Protein AF-A0A1X7SM35-F1 (afdb_monomer)

Foldseek 3Di:
DVVLVVLLVVVCVVPNDDDDDDPPPQVVLVSSLVSQQVVVCCVVPNDPDDQDDDDDDPVSNVVSCVVSPGPVNDDDDDDGDDPD

pLDDT: mean 82.32, std 11.41, range [49.72, 93.25]

Radius of gyration: 12.99 Å; Cα contacts (8 Å, |Δi|>4): 45; chains: 1; bounding box: 32×28×34 Å

InterPro domains:
  IPR046815 P2X purinoreceptor 7, intracellular domain [PF20478] (29-79)

Organism: Amphimedon queenslandica (NCBI:txid400682)

Sequence (84 aa):
MWVLQTAYFNYRQQYGPYTAPINVTIIDKRKYRYTAYRQLSRWCWGWLGRVLRVVLPSCAVNKLRLTFSDPSNTYTGFKYPTID

Mean predicted aligned error: 6.36 Å

Nearest PDB structures (foldseek):
  8trk-assembl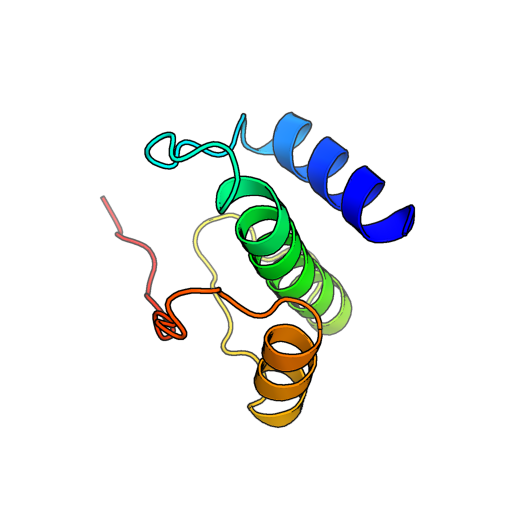y1_A  TM=7.362E-01  e=1.041E-01  Rattus
  8v4s-assembly1_A  TM=7.405E-01  e=2.326E-01  Rattus

Solvent-accessible surface area (backbone atoms only — not comparable to full-atom values): 5512 Å² total; per-residue (Å²): 130,59,67,63,54,52,52,42,52,56,46,31,76,77,72,44,76,88,89,64,88,86,52,81,82,62,51,63,39,54,54,46,40,56,44,49,56,52,49,53,49,35,70,78,67,44,86,58,76,89,66,61,80,80,88,76,59,67,70,60,53,51,53,46,41,71,76,35,57,54,96,80,72,74,77,83,75,93,74,82,65,83,87,129

Secondary structure (DSSP, 8-state):
--HHHHHHHHHHHHH--------TTTHHHHHHHHHHHHHHHHHHH---TTT---PPPHHHHHHHHHHS--TT-------PPP--

Structure (mmCIF, N/CA/C/O backbone):
data_AF-A0A1X7SM35-F1
#
_entry.id   AF-A0A1X7SM35-F1
#
loop_
_atom_site.group_PDB
_atom_site.id
_atom_site.type_symbol
_atom_site.label_atom_id
_atom_site.label_alt_id
_atom_site.label_comp_id
_atom_site.label_asym_id
_atom_site.label_entity_id
_atom_site.label_seq_id
_atom_site.pdbx_PDB_ins_code
_atom_site.Cartn_x
_atom_site.Cartn_y
_atom_site.Cartn_z
_atom_site.occupancy
_atom_site.B_iso_or_equiv
_atom_site.auth_seq_id
_atom_site.auth_comp_id
_atom_site.auth_asym_id
_atom_site.auth_atom_id
_atom_site.pdbx_PDB_model_num
ATOM 1 N N . MET A 1 1 ? 8.648 6.259 -12.593 1.00 59.09 1 MET A N 1
ATOM 2 C CA . MET A 1 1 ? 8.176 5.647 -11.329 1.00 59.09 1 MET A CA 1
ATOM 3 C C . MET A 1 1 ? 8.139 6.694 -10.204 1.00 59.09 1 MET A C 1
ATOM 5 O O . MET A 1 1 ? 8.681 6.470 -9.137 1.00 59.09 1 MET A O 1
ATOM 9 N N . TRP A 1 2 ? 7.501 7.850 -10.425 1.00 77.38 2 TRP A N 1
ATOM 10 C CA . TRP A 1 2 ? 7.580 8.991 -9.493 1.00 77.38 2 TRP A CA 1
ATOM 11 C C . TRP A 1 2 ? 6.419 9.028 -8.488 1.00 77.38 2 TRP A C 1
ATOM 13 O O . TRP A 1 2 ? 6.605 9.368 -7.326 1.00 77.38 2 TRP A O 1
ATOM 23 N N . VAL A 1 3 ? 5.233 8.566 -8.898 1.00 86.25 3 VAL A N 1
ATOM 24 C CA . VAL A 1 3 ? 4.002 8.636 -8.089 1.00 86.25 3 VAL A CA 1
ATOM 25 C C . VAL A 1 3 ? 4.110 7.853 -6.777 1.00 86.25 3 VAL A C 1
ATOM 27 O O . VAL A 1 3 ? 3.800 8.382 -5.712 1.00 86.25 3 VAL A O 1
ATOM 30 N N . LEU A 1 4 ? 4.586 6.603 -6.820 1.00 86.06 4 LEU A N 1
ATOM 31 C CA . LEU A 1 4 ? 4.729 5.778 -5.611 1.00 86.06 4 LEU A CA 1
ATOM 32 C C . LEU A 1 4 ? 5.823 6.289 -4.674 1.00 86.06 4 LEU A C 1
ATOM 34 O O . LEU A 1 4 ? 5.712 6.128 -3.461 1.00 86.06 4 LEU A O 1
ATOM 38 N N . GLN A 1 5 ? 6.858 6.924 -5.221 1.00 87.25 5 GLN A N 1
ATOM 39 C CA . GLN A 1 5 ? 7.912 7.543 -4.429 1.00 87.25 5 GLN A CA 1
ATOM 40 C C . GLN A 1 5 ? 7.372 8.754 -3.663 1.00 87.25 5 GLN A C 1
ATOM 42 O O . GLN A 1 5 ? 7.551 8.835 -2.449 1.00 87.25 5 GLN A O 1
ATOM 47 N N . THR A 1 6 ? 6.610 9.623 -4.328 1.00 90.25 6 THR A N 1
ATOM 48 C CA . THR A 1 6 ? 5.917 10.745 -3.683 1.00 90.25 6 THR A CA 1
ATOM 49 C C . THR A 1 6 ? 4.895 10.269 -2.649 1.00 90.25 6 THR A C 1
ATOM 51 O O . THR A 1 6 ? 4.847 10.793 -1.536 1.00 90.25 6 THR A O 1
ATOM 54 N N . ALA A 1 7 ? 4.100 9.240 -2.963 1.00 89.31 7 ALA A N 1
ATOM 55 C CA . ALA A 1 7 ? 3.141 8.663 -2.019 1.00 89.31 7 ALA A CA 1
ATOM 56 C C . ALA A 1 7 ? 3.836 8.092 -0.769 1.00 89.31 7 ALA A C 1
ATOM 58 O O . ALA A 1 7 ? 3.346 8.259 0.349 1.00 89.31 7 ALA A O 1
ATOM 59 N N . TYR A 1 8 ? 5.005 7.473 -0.944 1.00 88.75 8 TYR A N 1
ATOM 60 C CA . TYR A 1 8 ? 5.813 6.966 0.161 1.00 88.75 8 TYR A CA 1
ATOM 61 C C . TYR A 1 8 ? 6.376 8.093 1.035 1.00 88.75 8 TYR A C 1
ATOM 63 O O . TYR A 1 8 ? 6.327 7.991 2.259 1.00 88.75 8 TYR A O 1
ATOM 71 N N . PHE A 1 9 ? 6.863 9.188 0.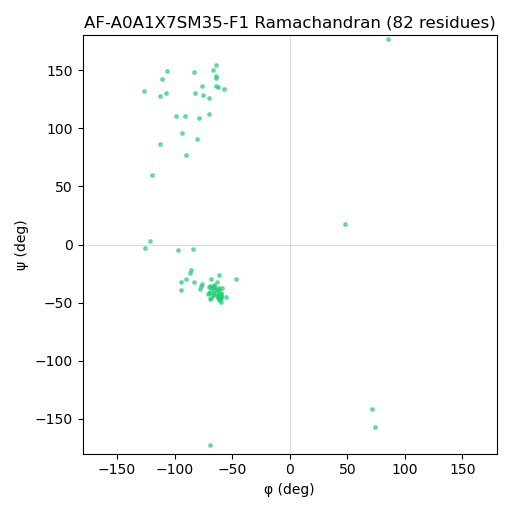443 1.00 88.81 9 PHE A N 1
ATOM 72 C CA . PHE A 1 9 ? 7.327 10.344 1.217 1.00 88.81 9 PHE A CA 1
ATOM 73 C C . PHE A 1 9 ? 6.202 10.979 2.041 1.00 88.81 9 PHE A C 1
ATOM 75 O O . PHE A 1 9 ? 6.386 11.201 3.237 1.00 88.81 9 PHE A O 1
ATOM 82 N N . ASN A 1 10 ? 5.017 11.155 1.452 1.00 89.12 10 ASN A N 1
ATOM 83 C CA . ASN A 1 10 ? 3.832 11.621 2.179 1.00 89.12 10 ASN A CA 1
ATOM 84 C C . ASN A 1 10 ? 3.448 10.673 3.328 1.00 89.12 10 ASN A C 1
ATOM 86 O O . ASN A 1 10 ? 3.135 11.112 4.433 1.00 89.12 10 ASN A O 1
ATOM 90 N N . TYR A 1 11 ? 3.494 9.357 3.094 1.00 87.56 11 TYR A N 1
ATOM 91 C CA . TYR A 1 11 ? 3.258 8.369 4.149 1.00 87.56 11 TYR A CA 1
ATOM 92 C C . TYR A 1 11 ? 4.267 8.511 5.294 1.00 87.56 11 TYR A C 1
ATOM 94 O O . TYR A 1 11 ? 3.871 8.538 6.457 1.00 87.56 11 TYR A O 1
ATOM 102 N N . ARG A 1 12 ? 5.558 8.652 4.976 1.00 87.69 12 ARG A N 1
ATOM 103 C CA . ARG A 1 12 ? 6.615 8.797 5.983 1.00 87.69 12 ARG A CA 1
ATOM 104 C C . ARG A 1 12 ? 6.455 10.038 6.847 1.00 87.69 12 ARG A C 1
ATOM 106 O O . ARG A 1 12 ? 6.732 9.967 8.037 1.00 87.69 12 ARG A O 1
ATOM 113 N N . GLN A 1 13 ? 6.012 11.150 6.270 1.00 88.62 13 GLN A N 1
ATOM 114 C CA . GLN A 1 13 ? 5.745 12.372 7.032 1.00 88.62 13 GLN A CA 1
ATOM 115 C C . GLN A 1 13 ? 4.596 12.179 8.033 1.00 88.62 13 GLN A C 1
ATOM 117 O O . GLN A 1 13 ? 4.667 12.675 9.149 1.00 88.62 13 GLN A O 1
ATOM 122 N N . GLN A 1 14 ? 3.559 11.420 7.663 1.00 85.44 14 GLN A N 1
ATOM 123 C CA . GLN A 1 14 ? 2.369 11.210 8.500 1.00 85.44 14 GLN A CA 1
ATOM 124 C C . GLN A 1 14 ? 2.527 10.106 9.562 1.00 85.44 14 GLN A C 1
ATOM 126 O O . GLN A 1 14 ? 1.881 10.153 10.611 1.00 85.44 14 GLN A O 1
ATOM 131 N N . TYR A 1 15 ? 3.316 9.066 9.277 1.00 81.62 15 TYR A N 1
ATOM 132 C CA . TYR A 1 15 ? 3.377 7.847 10.099 1.00 81.62 15 TYR A CA 1
ATOM 133 C C . TYR A 1 15 ? 4.788 7.472 10.558 1.00 81.62 15 TYR A C 1
ATOM 135 O O . TYR A 1 15 ? 4.934 6.508 11.304 1.00 81.62 15 TYR A O 1
ATOM 143 N N . GLY A 1 16 ? 5.813 8.218 10.143 1.00 82.62 16 GLY A N 1
ATOM 144 C CA . GLY A 1 16 ? 7.209 7.896 10.414 1.00 82.62 16 GLY A CA 1
ATOM 145 C C . GLY A 1 16 ? 7.823 6.917 9.399 1.00 82.62 16 GLY A C 1
ATOM 146 O O . GLY A 1 16 ? 7.168 6.471 8.449 1.00 82.62 16 GLY A O 1
ATOM 147 N N . PRO A 1 17 ? 9.126 6.614 9.536 1.00 73.62 17 PRO A N 1
ATOM 148 C CA . PRO A 1 17 ? 9.828 5.699 8.644 1.00 73.62 17 PRO A CA 1
ATOM 149 C C . PRO A 1 17 ? 9.323 4.255 8.784 1.00 73.62 17 PRO A C 1
ATOM 151 O O . PRO A 1 17 ? 8.897 3.821 9.850 1.00 73.62 17 PRO A O 1
ATOM 154 N N . TYR A 1 18 ? 9.403 3.488 7.694 1.00 66.38 18 TYR A N 1
ATOM 155 C CA . TYR A 1 18 ? 9.101 2.057 7.714 1.00 66.38 18 TYR A CA 1
ATOM 156 C C . TYR A 1 18 ? 10.191 1.295 8.485 1.00 66.38 18 TYR A C 1
ATOM 158 O O . TYR A 1 18 ? 11.328 1.215 8.023 1.00 66.38 18 TYR A O 1
ATOM 166 N N . THR A 1 19 ? 9.846 0.734 9.644 1.00 63.75 19 THR A N 1
ATOM 167 C CA . THR A 1 19 ? 10.733 -0.069 10.498 1.00 63.75 19 THR A CA 1
ATOM 168 C C . THR A 1 19 ? 10.640 -1.550 10.120 1.00 63.75 19 THR A C 1
ATOM 170 O O . THR A 1 19 ? 9.962 -2.341 10.768 1.00 63.75 19 THR A O 1
ATOM 173 N N . ALA A 1 20 ? 11.288 -1.948 9.026 1.00 61.03 20 ALA A N 1
ATOM 174 C CA . ALA A 1 20 ? 11.508 -3.366 8.732 1.00 61.03 20 ALA A CA 1
ATOM 175 C C . ALA A 1 20 ? 12.974 -3.749 8.959 1.00 61.03 20 ALA A C 1
ATOM 177 O O . ALA A 1 20 ? 13.848 -2.904 8.750 1.00 61.03 20 ALA A O 1
ATOM 178 N N . PRO A 1 21 ? 13.250 -5.010 9.347 1.00 55.47 21 PRO A N 1
ATOM 179 C CA . PRO A 1 21 ? 14.613 -5.501 9.501 1.00 55.47 21 PRO A CA 1
ATOM 180 C C . PRO A 1 21 ? 15.397 -5.332 8.193 1.00 55.47 21 PRO A C 1
ATOM 182 O O . PRO A 1 21 ? 14.898 -5.597 7.094 1.00 55.47 21 PRO A O 1
ATOM 185 N N . ILE A 1 22 ? 16.610 -4.805 8.339 1.00 49.72 22 ILE A N 1
ATOM 186 C CA . ILE A 1 22 ? 17.415 -4.202 7.279 1.00 49.72 22 ILE A CA 1
ATOM 187 C C . ILE A 1 22 ? 18.122 -5.299 6.472 1.00 49.72 22 ILE A C 1
ATOM 189 O O . ILE A 1 22 ? 19.246 -5.670 6.774 1.00 49.72 22 ILE A O 1
ATOM 193 N N . ASN A 1 23 ? 17.478 -5.780 5.406 1.00 57.00 23 ASN A N 1
ATOM 194 C CA . ASN A 1 23 ? 18.148 -6.480 4.303 1.00 57.00 23 ASN A CA 1
ATOM 195 C C . ASN A 1 23 ? 18.044 -5.597 3.050 1.00 57.00 23 ASN A C 1
ATOM 197 O O . ASN A 1 23 ? 17.084 -5.692 2.284 1.00 57.00 23 ASN A O 1
ATOM 201 N N . VAL A 1 24 ? 19.007 -4.682 2.903 1.00 54.53 24 VAL A N 1
ATOM 202 C CA . VAL A 1 24 ? 18.986 -3.432 2.108 1.00 54.53 24 VAL A CA 1
ATOM 203 C C . VAL A 1 24 ? 18.449 -3.552 0.668 1.00 54.53 24 VAL A C 1
ATOM 205 O O . VAL A 1 24 ? 17.815 -2.619 0.185 1.00 54.53 24 VAL A O 1
ATOM 208 N N . THR A 1 25 ? 18.587 -4.697 -0.002 1.00 51.97 25 THR A N 1
ATOM 209 C CA . THR A 1 25 ? 18.138 -4.904 -1.396 1.00 51.97 25 THR A CA 1
ATOM 210 C C . THR A 1 25 ? 16.670 -5.337 -1.546 1.00 51.97 25 THR A C 1
ATOM 212 O O . THR A 1 25 ? 16.042 -5.064 -2.568 1.00 51.97 25 THR A O 1
ATOM 215 N N . ILE A 1 26 ? 16.073 -5.965 -0.527 1.00 54.75 26 ILE A N 1
ATOM 216 C CA . ILE A 1 26 ? 14.669 -6.438 -0.536 1.00 54.75 26 ILE A CA 1
ATOM 217 C C . ILE A 1 26 ? 13.704 -5.310 -0.113 1.00 54.75 26 ILE A C 1
ATOM 219 O O . ILE A 1 26 ? 12.516 -5.305 -0.459 1.00 54.75 26 ILE A O 1
ATOM 223 N N . ILE A 1 27 ? 14.224 -4.308 0.603 1.00 58.81 27 ILE A N 1
ATOM 224 C CA . ILE A 1 27 ? 13.461 -3.206 1.210 1.00 58.81 27 ILE A CA 1
ATOM 225 C C . ILE A 1 27 ? 12.760 -2.345 0.149 1.00 58.81 27 ILE A C 1
ATOM 227 O O . ILE A 1 27 ? 11.644 -1.867 0.384 1.00 58.81 27 ILE A O 1
ATOM 231 N N . ASP A 1 28 ? 13.355 -2.195 -1.038 1.00 65.31 28 ASP A N 1
ATOM 232 C CA . ASP A 1 28 ? 12.864 -1.257 -2.045 1.00 65.31 28 ASP A CA 1
ATOM 233 C C . ASP A 1 28 ? 11.533 -1.669 -2.668 1.00 65.31 28 ASP A C 1
ATOM 235 O O . ASP A 1 28 ? 10.609 -0.863 -2.732 1.00 65.31 28 ASP A O 1
ATOM 239 N N . LYS A 1 29 ? 11.357 -2.925 -3.076 1.00 78.25 29 LYS A N 1
ATOM 240 C CA . LYS A 1 29 ? 10.090 -3.346 -3.703 1.00 78.25 29 LYS A CA 1
ATOM 241 C C . LYS A 1 29 ? 8.981 -3.521 -2.670 1.00 78.25 29 LYS A C 1
ATOM 243 O O . LYS A 1 29 ? 7.824 -3.187 -2.931 1.00 78.25 29 LYS A O 1
ATOM 248 N N . ARG A 1 30 ? 9.332 -3.977 -1.463 1.00 81.69 30 ARG A N 1
ATOM 249 C CA . ARG A 1 30 ? 8.373 -4.219 -0.380 1.00 81.69 30 ARG A CA 1
ATOM 250 C C . ARG A 1 30 ? 7.717 -2.924 0.112 1.00 81.69 30 ARG A C 1
ATOM 252 O O . ARG A 1 30 ? 6.493 -2.896 0.252 1.00 81.69 30 ARG A O 1
ATOM 259 N N . LYS A 1 31 ? 8.484 -1.840 0.301 1.00 84.31 31 LYS A N 1
ATOM 260 C CA . LYS A 1 31 ? 7.928 -0.530 0.702 1.00 84.31 31 LYS A CA 1
ATOM 261 C C . LYS A 1 31 ? 6.975 0.039 -0.357 1.00 84.31 31 LYS A C 1
ATOM 263 O O . LYS A 1 31 ? 5.900 0.532 -0.007 1.00 84.31 31 LYS A O 1
ATOM 268 N N . TYR A 1 32 ? 7.305 -0.093 -1.646 1.00 87.06 32 TYR A N 1
ATOM 269 C CA . TYR A 1 32 ? 6.432 0.377 -2.725 1.00 87.06 32 TYR A CA 1
ATOM 270 C C . TYR A 1 32 ? 5.170 -0.471 -2.854 1.00 87.06 32 TYR A C 1
ATOM 272 O O . TYR A 1 32 ? 4.097 0.090 -3.052 1.00 87.06 32 TYR A O 1
ATOM 280 N N . ARG A 1 33 ? 5.256 -1.789 -2.636 1.00 88.94 33 ARG A N 1
ATOM 281 C CA . ARG A 1 33 ? 4.090 -2.682 -2.612 1.00 88.94 33 ARG A CA 1
ATOM 282 C C . ARG A 1 33 ? 3.085 -2.289 -1.526 1.00 88.94 33 ARG A C 1
ATOM 284 O O . ARG A 1 33 ? 1.903 -2.137 -1.819 1.00 88.94 33 ARG A O 1
ATOM 291 N N . TYR A 1 34 ? 3.543 -2.070 -0.291 1.00 87.75 34 TYR A N 1
ATOM 292 C CA . TYR A 1 34 ? 2.653 -1.621 0.790 1.00 87.75 34 TYR A CA 1
ATOM 293 C C . TYR A 1 34 ? 2.101 -0.215 0.547 1.00 87.75 34 TYR A C 1
ATOM 295 O O . TYR A 1 34 ? 0.919 0.027 0.790 1.00 87.75 34 TYR A O 1
ATOM 303 N N . THR A 1 35 ? 2.922 0.693 0.015 1.00 90.88 35 THR A N 1
ATOM 304 C CA . THR A 1 35 ? 2.462 2.030 -0.390 1.00 90.88 35 THR A CA 1
ATOM 305 C C . THR A 1 35 ? 1.372 1.936 -1.459 1.00 90.88 35 THR A C 1
ATOM 307 O O . THR A 1 35 ? 0.366 2.630 -1.363 1.00 90.88 35 THR A O 1
ATOM 310 N N . ALA A 1 36 ? 1.520 1.039 -2.436 1.00 91.75 36 ALA A N 1
ATOM 311 C CA . ALA A 1 36 ? 0.545 0.837 -3.500 1.00 91.75 36 ALA A CA 1
ATOM 312 C C . ALA A 1 36 ? -0.781 0.263 -2.980 1.00 91.75 36 ALA A C 1
ATOM 314 O O . ALA A 1 36 ? -1.838 0.783 -3.335 1.00 91.75 36 ALA A O 1
ATOM 315 N N . TYR A 1 37 ? -0.742 -0.737 -2.087 1.00 91.75 37 TYR A N 1
ATOM 316 C CA . TYR A 1 37 ? -1.951 -1.243 -1.423 1.00 91.75 37 TYR A CA 1
ATOM 317 C C . TYR A 1 37 ? -2.712 -0.122 -0.719 1.00 91.75 37 TYR A C 1
ATOM 319 O O . TYR A 1 37 ? -3.925 0.011 -0.864 1.00 91.75 37 TYR A O 1
ATOM 327 N N . ARG A 1 38 ? -1.977 0.722 0.004 1.00 89.94 38 ARG A N 1
ATOM 328 C CA . ARG A 1 38 ? -2.546 1.838 0.750 1.00 89.94 38 ARG A CA 1
ATOM 329 C C . ARG A 1 38 ? -3.088 2.943 -0.151 1.00 89.94 38 ARG A C 1
ATOM 331 O O . ARG A 1 38 ? -4.082 3.575 0.191 1.00 89.94 38 ARG A O 1
ATOM 338 N N . GLN A 1 39 ? -2.437 3.199 -1.280 1.00 91.12 39 GLN A N 1
ATOM 339 C CA . GLN A 1 39 ? -2.903 4.200 -2.231 1.00 91.12 39 GLN A CA 1
ATOM 340 C C . GLN A 1 39 ? -4.194 3.748 -2.910 1.00 91.12 39 GLN A C 1
ATOM 342 O O . GLN A 1 39 ? -5.118 4.546 -3.030 1.00 91.12 39 GLN A O 1
ATOM 347 N N . LEU A 1 40 ? -4.290 2.467 -3.277 1.00 92.31 40 LEU A N 1
ATOM 348 C CA . LEU A 1 40 ? -5.519 1.894 -3.815 1.00 92.31 40 LEU A CA 1
ATOM 349 C C . LEU A 1 40 ? -6.654 1.960 -2.788 1.00 92.31 40 LEU A C 1
ATOM 351 O O . LEU A 1 40 ? -7.741 2.427 -3.113 1.00 92.31 40 LEU A O 1
ATOM 355 N N . SER A 1 41 ? -6.394 1.578 -1.532 1.00 92.12 41 SER A N 1
ATOM 356 C CA . SER A 1 41 ? -7.415 1.681 -0.486 1.00 92.12 41 SER A CA 1
ATOM 357 C C . SER A 1 41 ? -7.844 3.130 -0.242 1.00 92.12 41 SER A C 1
ATOM 359 O O . SER A 1 41 ? -9.025 3.407 -0.066 1.00 92.12 41 SER A O 1
ATOM 361 N N . ARG A 1 42 ? -6.895 4.076 -0.270 1.00 90.38 42 ARG A N 1
ATOM 362 C CA . ARG A 1 42 ? -7.204 5.505 -0.146 1.00 90.38 42 ARG A CA 1
ATOM 363 C C . ARG A 1 42 ? -8.016 6.041 -1.317 1.00 90.38 42 ARG A C 1
ATOM 365 O O . ARG A 1 42 ? -8.842 6.920 -1.115 1.00 90.38 42 ARG A O 1
ATOM 372 N N . TRP A 1 43 ? -7.781 5.535 -2.522 1.00 89.50 43 TRP A N 1
ATOM 373 C CA . TRP A 1 43 ? -8.520 5.964 -3.701 1.00 89.50 43 TRP A CA 1
ATOM 374 C C . TRP A 1 43 ? -9.970 5.471 -3.678 1.00 89.50 43 TRP A C 1
ATOM 376 O O . TRP A 1 43 ? -10.871 6.247 -3.971 1.00 89.50 43 TRP A O 1
ATOM 386 N N . CYS A 1 44 ? -10.203 4.219 -3.279 1.00 92.19 44 CYS A N 1
ATOM 387 C CA . CYS A 1 44 ? -11.548 3.643 -3.259 1.00 92.19 44 CYS A CA 1
ATOM 388 C C . CYS A 1 44 ? -12.399 4.097 -2.060 1.00 92.19 44 CYS A C 1
ATOM 390 O O . CYS A 1 44 ? -13.597 4.299 -2.221 1.00 92.19 44 CYS A O 1
ATOM 392 N N . TRP A 1 45 ? -11.806 4.248 -0.869 1.00 91.38 45 TRP A N 1
ATOM 393 C CA . TRP A 1 45 ? -12.548 4.498 0.381 1.00 91.38 45 TRP A CA 1
ATOM 394 C C . TRP A 1 45 ? -12.159 5.800 1.097 1.00 91.38 45 TRP A C 1
ATOM 396 O O . TRP A 1 45 ? -12.650 6.075 2.189 1.00 91.38 45 TRP A O 1
ATOM 406 N N . GLY A 1 46 ? -11.261 6.606 0.529 1.00 89.19 46 GLY A N 1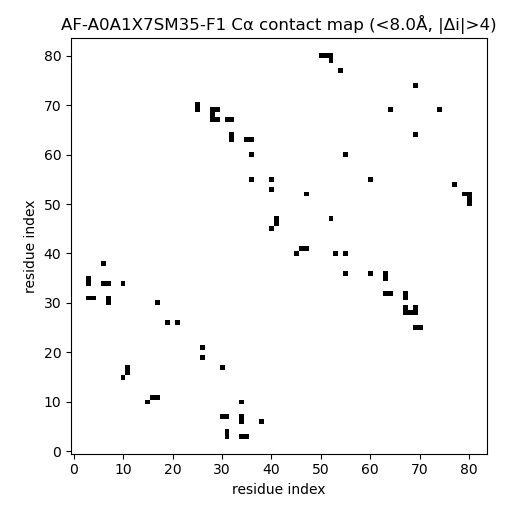
ATOM 407 C CA . GLY A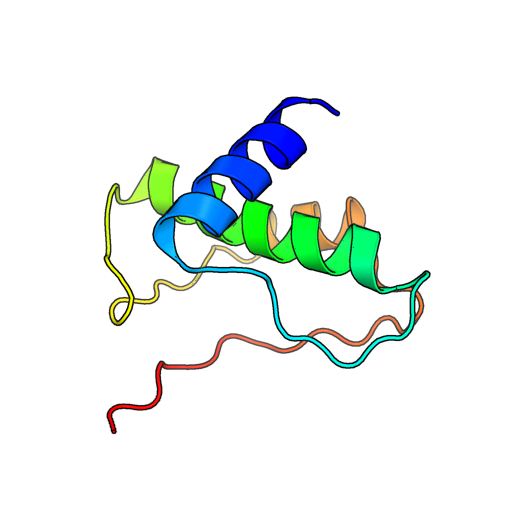 1 46 ? -10.798 7.837 1.165 1.00 89.19 46 GLY A CA 1
ATOM 408 C C . GLY A 1 46 ? -9.894 7.586 2.378 1.00 89.19 46 GLY A C 1
ATOM 409 O O . GLY A 1 46 ? -9.021 6.714 2.377 1.00 89.19 46 GLY A O 1
ATOM 410 N N . TRP A 1 47 ? -10.034 8.399 3.425 1.00 87.00 47 TRP A N 1
ATOM 411 C CA . TRP A 1 47 ? -9.186 8.305 4.614 1.00 87.00 47 TRP A CA 1
ATOM 412 C C . TRP A 1 47 ? -9.788 7.382 5.683 1.00 87.00 47 TRP A C 1
ATOM 414 O O . TRP A 1 47 ? -10.742 7.751 6.355 1.00 87.00 47 TRP A O 1
ATOM 424 N N . LEU A 1 48 ? -9.168 6.217 5.905 1.00 85.88 48 LEU A N 1
ATOM 425 C CA . LEU A 1 48 ? -9.612 5.222 6.899 1.00 85.88 48 LEU A CA 1
ATOM 426 C C . LEU A 1 48 ? -8.869 5.288 8.253 1.00 85.88 48 LEU A C 1
ATOM 428 O O . LEU A 1 48 ? -9.195 4.567 9.190 1.00 85.88 48 LEU A O 1
ATOM 432 N N . GLY A 1 49 ? -7.845 6.135 8.393 1.00 84.56 49 GLY A N 1
ATOM 433 C CA . GLY A 1 49 ? -7.023 6.185 9.613 1.00 84.56 49 GLY A CA 1
ATOM 434 C C . GLY A 1 49 ? -6.047 5.003 9.762 1.00 84.56 49 GLY A C 1
ATOM 435 O O . GLY A 1 49 ? -5.609 4.420 8.770 1.00 84.56 49 GLY A O 1
ATOM 436 N N . ARG A 1 50 ? -5.612 4.708 11.001 1.00 81.25 50 ARG A N 1
ATOM 437 C CA . ARG A 1 50 ? -4.629 3.636 11.312 1.00 81.25 50 ARG A CA 1
ATOM 438 C C . ARG A 1 50 ? -5.277 2.277 11.600 1.00 81.25 50 ARG A C 1
ATOM 440 O O . ARG A 1 50 ? -4.654 1.248 11.344 1.00 81.25 50 ARG A O 1
ATOM 447 N N . VAL A 1 51 ? -6.498 2.294 12.133 1.00 83.69 51 VAL A N 1
ATOM 448 C CA . VAL A 1 51 ? -7.177 1.110 12.678 1.00 83.69 51 VAL A CA 1
ATOM 449 C C . VAL A 1 51 ? -8.081 0.453 11.638 1.00 83.69 51 VAL A C 1
ATOM 451 O O . VAL A 1 51 ? -8.095 -0.764 11.519 1.00 83.69 51 VAL A O 1
ATOM 454 N N . LEU A 1 52 ? -8.796 1.210 10.808 1.00 84.75 52 LEU A N 1
ATOM 455 C CA . LEU A 1 52 ? -9.661 0.586 9.807 1.00 84.75 52 LEU A CA 1
ATOM 456 C C . LEU A 1 52 ? -8.832 0.108 8.610 1.00 84.75 52 LEU A C 1
ATOM 458 O O . LEU A 1 52 ? -8.313 0.899 7.820 1.00 84.75 52 LEU A O 1
ATOM 462 N N . ARG A 1 53 ? -8.700 -1.217 8.487 1.00 87.94 53 ARG A N 1
ATOM 463 C CA . ARG A 1 53 ? -8.059 -1.894 7.353 1.00 87.94 53 ARG A CA 1
ATOM 464 C C . ARG A 1 53 ? -9.126 -2.578 6.505 1.00 87.94 53 ARG A C 1
ATOM 466 O O . ARG A 1 53 ? -9.936 -3.330 7.033 1.00 87.94 53 ARG A O 1
ATOM 473 N N . VAL A 1 54 ? -9.084 -2.350 5.195 1.00 90.00 54 VAL A N 1
ATOM 474 C CA . VAL A 1 54 ? -10.011 -2.949 4.223 1.00 90.00 54 VAL A CA 1
ATOM 475 C C . VAL A 1 54 ? -9.272 -3.957 3.351 1.00 90.00 54 VAL A C 1
ATOM 477 O O . VAL A 1 54 ? -8.107 -3.756 2.993 1.00 90.00 54 VAL A O 1
ATOM 480 N N . VAL A 1 55 ? -9.949 -5.060 3.031 1.00 91.56 55 VAL A N 1
ATOM 481 C CA . VAL A 1 55 ? -9.426 -6.106 2.150 1.00 91.56 55 VAL A CA 1
ATOM 482 C C . VAL A 1 55 ? -9.478 -5.622 0.702 1.00 91.56 55 VAL A C 1
ATOM 484 O O . VAL A 1 55 ? -10.512 -5.168 0.220 1.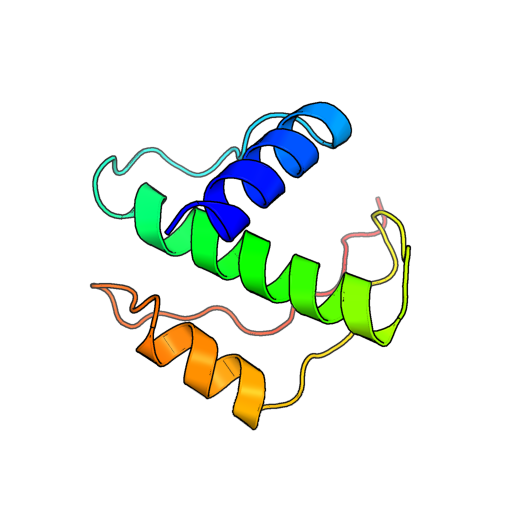00 91.56 55 VAL A O 1
ATOM 487 N N . LEU A 1 56 ? -8.350 -5.726 0.002 1.00 91.31 56 LEU A N 1
ATOM 488 C CA . LEU A 1 56 ? -8.263 -5.393 -1.418 1.00 91.31 56 LEU A CA 1
ATOM 489 C C . LEU A 1 56 ? -8.723 -6.572 -2.288 1.00 91.31 56 LEU A C 1
ATOM 491 O O . LEU A 1 56 ? -8.482 -7.724 -1.918 1.00 91.31 56 LEU A O 1
ATOM 495 N N . PRO A 1 57 ? -9.312 -6.309 -3.468 1.00 93.25 57 PRO A N 1
ATO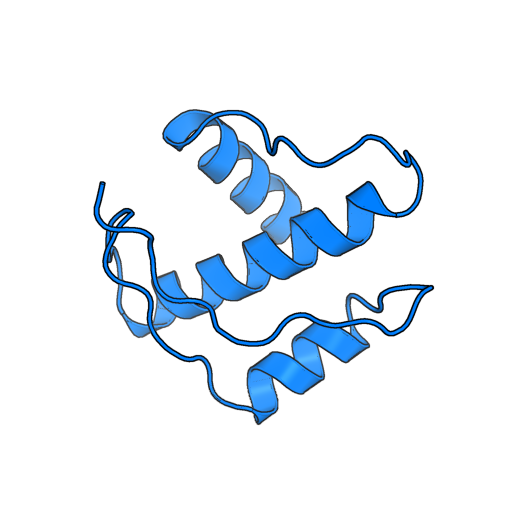M 496 C CA . PRO A 1 57 ? -9.710 -7.369 -4.383 1.00 93.25 57 PRO A CA 1
ATOM 497 C C . PRO A 1 57 ? -8.490 -8.154 -4.889 1.00 93.25 57 PRO A C 1
ATOM 499 O O . PRO A 1 57 ? -7.411 -7.595 -5.123 1.00 93.25 57 PRO A O 1
ATOM 502 N N . SER A 1 58 ? -8.672 -9.462 -5.092 1.00 92.12 58 SER A N 1
ATOM 503 C CA . SER A 1 58 ? -7.598 -10.394 -5.470 1.00 92.12 58 SER A CA 1
ATOM 504 C C . SER A 1 58 ? -6.905 -10.007 -6.778 1.00 92.12 58 SER A C 1
ATOM 506 O O . SER A 1 58 ? -5.683 -10.106 -6.880 1.00 92.12 58 SER A O 1
ATOM 508 N N . CYS A 1 59 ? -7.657 -9.492 -7.754 1.00 92.69 59 CYS A N 1
ATOM 509 C CA . CYS A 1 59 ? -7.127 -9.039 -9.039 1.00 92.69 59 CYS A CA 1
ATOM 510 C C . CYS A 1 59 ? -6.094 -7.910 -8.878 1.00 92.69 59 CYS A C 1
ATOM 512 O O . C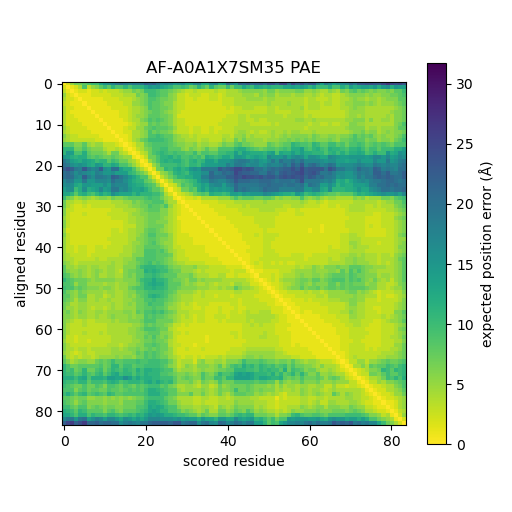YS A 1 59 ? -5.005 -7.971 -9.455 1.00 92.69 59 CYS A O 1
ATOM 514 N N . ALA A 1 60 ? -6.391 -6.918 -8.037 1.00 92.62 60 ALA A N 1
ATOM 515 C CA . ALA A 1 60 ? -5.491 -5.804 -7.775 1.00 92.62 60 ALA A CA 1
ATOM 516 C C . ALA A 1 60 ? -4.260 -6.255 -6.982 1.00 92.62 60 ALA A C 1
ATOM 518 O O . ALA A 1 60 ? -3.137 -5.866 -7.305 1.00 92.62 60 ALA A O 1
ATOM 519 N N . VAL A 1 61 ? -4.452 -7.125 -5.983 1.00 92.75 61 VAL A N 1
ATOM 520 C CA . VAL A 1 61 ? -3.346 -7.700 -5.206 1.00 92.75 61 VAL A CA 1
ATOM 521 C C . VAL A 1 61 ? -2.397 -8.484 -6.112 1.00 92.75 61 VAL A C 1
ATOM 523 O O . VAL A 1 61 ? -1.188 -8.271 -6.046 1.00 92.75 61 VAL A O 1
ATOM 526 N N . ASN A 1 62 ? -2.921 -9.335 -6.996 1.00 92.44 62 ASN A N 1
ATOM 527 C CA . ASN A 1 62 ? -2.108 -10.109 -7.933 1.00 92.44 62 ASN A CA 1
ATOM 528 C C . ASN A 1 62 ? -1.331 -9.202 -8.886 1.00 92.44 62 ASN A C 1
ATOM 530 O O . ASN A 1 62 ? -0.125 -9.385 -9.047 1.00 92.44 62 ASN A O 1
ATOM 534 N N . LYS A 1 63 ? -1.976 -8.175 -9.455 1.00 92.75 63 LYS A N 1
ATOM 535 C CA . LYS A 1 63 ? -1.288 -7.224 -10.336 1.00 92.75 63 LYS A CA 1
ATOM 536 C C . LYS A 1 63 ? -0.143 -6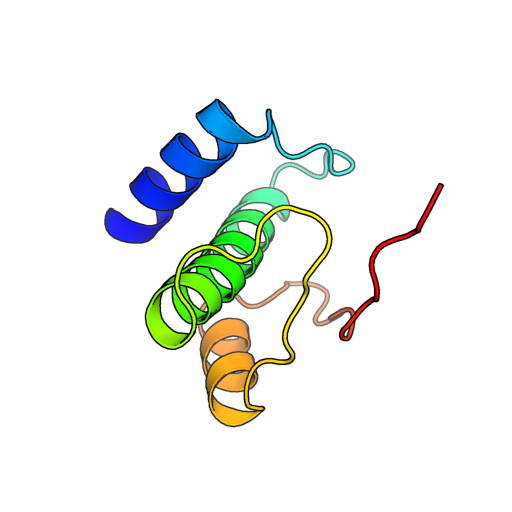.513 -9.612 1.00 92.75 63 LYS A C 1
ATOM 538 O O . LYS A 1 63 ? 0.956 -6.438 -10.151 1.00 92.75 63 LYS A O 1
ATOM 543 N N . LEU A 1 64 ? -0.376 -6.062 -8.379 1.00 91.69 64 LEU A N 1
ATOM 544 C CA . LEU A 1 64 ? 0.639 -5.396 -7.561 1.00 91.69 64 LEU A CA 1
ATOM 545 C C . LEU A 1 64 ? 1.793 -6.325 -7.166 1.00 91.69 64 LEU A C 1
ATOM 547 O O . LEU A 1 64 ? 2.940 -5.883 -7.116 1.00 91.69 64 LEU A O 1
ATOM 551 N N . ARG A 1 65 ? 1.520 -7.608 -6.902 1.00 90.50 65 ARG A N 1
ATOM 552 C CA . ARG A 1 65 ? 2.561 -8.609 -6.623 1.00 90.50 65 ARG A CA 1
ATOM 553 C C . ARG A 1 65 ? 3.407 -8.916 -7.855 1.00 90.50 65 ARG A C 1
ATOM 555 O O . ARG A 1 65 ? 4.611 -9.036 -7.704 1.00 90.50 65 ARG A O 1
ATOM 562 N N . LEU A 1 66 ? 2.810 -8.964 -9.048 1.00 89.56 66 LEU A N 1
ATOM 563 C CA . LEU A 1 66 ? 3.543 -9.139 -10.309 1.00 89.56 66 LEU A CA 1
ATOM 564 C C . LEU A 1 66 ? 4.431 -7.931 -10.642 1.00 89.56 66 LEU A C 1
ATOM 566 O O . LEU A 1 66 ? 5.526 -8.099 -11.166 1.00 89.56 66 LEU A O 1
ATOM 570 N N . THR A 1 67 ? 3.982 -6.708 -10.337 1.00 89.00 67 THR A N 1
ATOM 571 C CA . THR A 1 67 ? 4.798 -5.499 -10.549 1.00 89.00 67 THR A CA 1
ATOM 572 C C . THR A 1 67 ? 5.882 -5.325 -9.483 1.00 89.00 67 THR A C 1
ATOM 574 O O . THR A 1 67 ? 6.971 -4.840 -9.780 1.00 89.00 67 THR A O 1
ATOM 577 N N . PHE A 1 68 ? 5.590 -5.706 -8.233 1.00 85.81 68 PHE A N 1
ATOM 578 C CA . PHE A 1 68 ? 6.482 -5.583 -7.074 1.00 85.81 68 PHE A CA 1
ATOM 579 C C . PHE A 1 68 ? 6.788 -6.953 -6.470 1.00 85.81 68 PHE A C 1
ATOM 581 O O . PHE A 1 68 ? 6.489 -7.223 -5.295 1.00 85.81 68 PHE A O 1
ATOM 588 N N . SER A 1 69 ? 7.381 -7.812 -7.296 1.00 82.19 69 SER A N 1
ATOM 589 C CA . SER A 1 69 ? 7.713 -9.181 -6.921 1.00 82.19 69 SER A CA 1
ATOM 590 C C . SER A 1 69 ? 8.713 -9.213 -5.773 1.00 82.19 69 SER A C 1
ATOM 592 O O . SER A 1 69 ? 9.700 -8.469 -5.758 1.00 82.19 69 SER A O 1
ATOM 594 N N . ASP A 1 70 ? 8.442 -10.086 -4.807 1.00 79.12 70 ASP A N 1
ATOM 595 C CA . ASP A 1 70 ? 9.381 -10.424 -3.744 1.00 79.12 70 ASP A CA 1
ATOM 596 C C . ASP A 1 70 ? 10.374 -11.478 -4.260 1.00 79.12 70 ASP A C 1
ATOM 598 O O . ASP A 1 70 ? 9.916 -12.484 -4.805 1.00 79.12 70 ASP A O 1
ATOM 602 N N . PRO A 1 71 ? 11.698 -11.314 -4.090 1.00 75.62 71 PRO A N 1
ATOM 603 C CA . PRO A 1 71 ? 12.662 -12.342 -4.493 1.00 75.62 71 PRO A CA 1
ATOM 604 C C . PRO A 1 71 ? 12.469 -13.664 -3.736 1.00 75.62 71 PRO A C 1
ATOM 606 O O . PRO A 1 71 ? 12.770 -14.723 -4.268 1.00 75.62 71 PRO A O 1
ATOM 609 N N . SER A 1 72 ? 11.914 -13.611 -2.522 1.00 75.69 72 SER A N 1
ATOM 610 C CA . SER A 1 72 ? 11.594 -14.793 -1.712 1.00 75.69 72 SER A CA 1
ATOM 611 C C . SER A 1 72 ? 10.240 -15.433 -2.053 1.00 75.69 72 SER A C 1
ATOM 613 O O . SER A 1 72 ? 9.854 -16.422 -1.436 1.00 75.69 72 SER A O 1
ATOM 615 N N . ASN A 1 73 ? 9.470 -14.819 -2.963 1.00 74.69 73 ASN A N 1
ATOM 616 C CA . ASN A 1 73 ? 8.084 -15.155 -3.315 1.00 74.69 73 ASN A CA 1
ATOM 617 C C . ASN A 1 73 ? 7.128 -15.352 -2.115 1.00 74.69 73 ASN A C 1
ATOM 619 O O . ASN A 1 73 ? 6.047 -15.926 -2.245 1.00 74.69 73 ASN A O 1
ATOM 623 N N . THR A 1 74 ? 7.510 -14.860 -0.933 1.00 79.19 74 THR A N 1
ATOM 624 C CA . THR A 1 74 ? 6.769 -15.063 0.309 1.00 79.19 74 THR A CA 1
ATOM 625 C C . THR A 1 74 ? 5.913 -13.831 0.585 1.00 79.19 74 THR A C 1
ATOM 627 O O . THR A 1 74 ? 6.420 -12.751 0.895 1.00 79.19 74 THR A O 1
ATOM 630 N N . TYR A 1 75 ? 4.590 -13.972 0.477 1.00 82.62 75 TYR A N 1
ATOM 631 C CA . TYR A 1 75 ? 3.647 -12.881 0.726 1.00 82.62 75 TYR A CA 1
ATOM 632 C C . TYR A 1 75 ? 2.814 -13.149 1.972 1.00 82.62 75 TYR A C 1
ATOM 634 O O . TYR A 1 75 ? 2.141 -14.168 2.086 1.00 82.62 75 TYR A O 1
ATOM 642 N N . THR A 1 76 ? 2.781 -12.178 2.880 1.00 84.44 76 THR A N 1
ATOM 643 C CA . THR A 1 76 ? 1.847 -12.198 4.007 1.00 84.44 76 THR A CA 1
ATOM 644 C C . THR A 1 76 ? 0.443 -11.817 3.538 1.00 84.44 76 THR A C 1
ATOM 646 O O . THR A 1 76 ? 0.288 -10.853 2.780 1.00 84.44 76 THR A O 1
ATOM 649 N N . GLY A 1 77 ? -0.570 -12.543 4.012 1.00 86.00 77 GLY A N 1
ATOM 650 C CA . GLY A 1 77 ? -1.980 -12.203 3.815 1.00 86.00 77 GLY A CA 1
ATOM 651 C C . GLY A 1 77 ? -2.421 -10.951 4.583 1.00 86.00 77 GLY A C 1
ATOM 652 O O . GLY A 1 77 ? -1.608 -10.239 5.181 1.00 86.00 77 GLY A O 1
ATOM 653 N N . PHE A 1 78 ? -3.727 -10.686 4.554 1.00 88.50 78 PHE A N 1
ATOM 654 C CA . PHE A 1 78 ? -4.339 -9.609 5.327 1.00 88.50 78 PHE A CA 1
ATOM 655 C C . PHE A 1 78 ? -4.181 -9.871 6.831 1.00 88.50 78 PHE A C 1
ATOM 657 O O . PHE A 1 78 ? -4.376 -10.992 7.295 1.00 88.50 78 PHE A O 1
ATOM 664 N N . LYS A 1 79 ? -3.819 -8.831 7.586 1.00 88.06 79 LYS A N 1
ATOM 665 C CA . LYS A 1 79 ? -3.721 -8.872 9.047 1.00 88.06 79 LYS A CA 1
ATOM 666 C C . LYS A 1 79 ? -4.557 -7.745 9.629 1.00 88.06 79 LYS A C 1
ATOM 668 O O . LYS A 1 79 ? -4.399 -6.591 9.209 1.00 88.06 79 LYS A O 1
ATOM 673 N N . TYR A 1 80 ? -5.381 -8.065 10.618 1.00 86.00 80 TYR A N 1
ATOM 674 C CA . TYR A 1 80 ? -6.089 -7.060 11.402 1.00 86.00 80 TYR A CA 1
ATOM 675 C C . TYR A 1 80 ? -5.095 -6.189 12.194 1.00 86.00 80 TYR A C 1
ATOM 677 O O . TYR A 1 80 ? -3.943 -6.595 12.402 1.00 86.00 80 TYR A O 1
ATOM 685 N N . PRO A 1 81 ? -5.468 -4.949 12.545 1.00 83.25 81 PRO A N 1
ATOM 686 C CA . PRO A 1 81 ? -4.689 -4.159 13.491 1.00 83.25 81 PRO A CA 1
ATOM 687 C C . PRO A 1 81 ? -4.711 -4.852 14.853 1.00 83.25 81 PRO A C 1
ATOM 689 O O . PRO A 1 81 ? -5.739 -5.407 15.235 1.00 83.25 81 PRO A O 1
ATOM 692 N N . THR A 1 82 ? -3.598 -4.803 15.577 1.00 81.31 82 THR A N 1
ATOM 693 C CA . THR A 1 82 ? -3.619 -5.074 17.013 1.00 81.31 82 THR A CA 1
ATOM 694 C C . THR A 1 82 ? -4.327 -3.897 17.681 1.00 81.31 82 THR A C 1
ATOM 696 O O . THR A 1 82 ? -4.027 -2.740 17.377 1.00 81.31 82 THR A O 1
ATOM 699 N N . ILE A 1 83 ? -5.353 -4.198 18.472 1.00 74.56 83 ILE A N 1
ATOM 700 C CA . ILE A 1 83 ? -6.005 -3.228 19.349 1.00 74.56 83 ILE A CA 1
ATOM 701 C C . ILE A 1 83 ? -5.278 -3.414 20.679 1.00 74.56 83 ILE A C 1
ATOM 703 O O . ILE A 1 83 ? -5.562 -4.383 21.379 1.00 74.56 83 ILE A O 1
ATOM 707 N N . ASP A 1 84 ? -4.272 -2.578 20.922 1.00 61.81 84 ASP A N 1
ATOM 708 C CA . ASP A 1 84 ? -3.576 -2.489 22.210 1.00 61.81 84 ASP A CA 1
ATOM 709 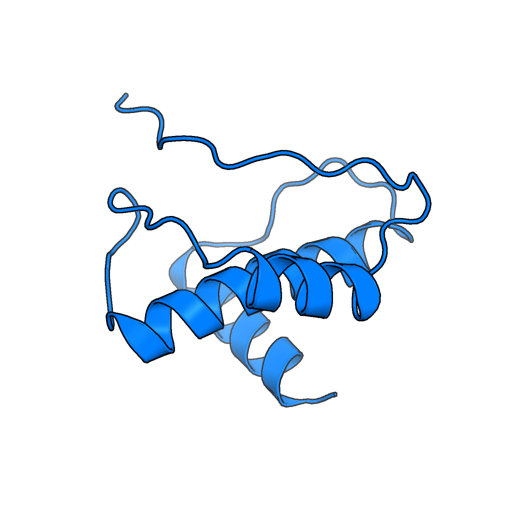C C . ASP A 1 84 ? -4.248 -1.412 23.074 1.00 61.81 84 ASP A C 1
ATOM 711 O O . ASP A 1 84 ? -4.648 -0.368 22.494 1.00 61.81 84 ASP A O 1
#